Protein AF-S0ARP3-F1 (afdb_monomer_lite)

Secondary structure (DSSP, 8-state):
--GGG--HHHHHHHHHTT---EEEPP--HHHHHHHTSPPEEEE-TTS-EEEEEEEEEEE-SSS-EEEEEEEEEEESSSEEEEEEEESSPP-TTTHHHHHHHHHHHHHHHHHHHHHHHHHHTT---S-HHHHHHHHHHHHHHHHHHHHHHHHHHHHT--SSSHHHHHHHHHTT-HHHHHTT--

pLDDT: mean 76.36, std 14.69, range [35.94, 93.12]

Sequence (182 aa):
MDRGYLDSSVMDAVDSMKLKYIIPAKDNHKVIKFKKMDLKYCKDVYGNEFPFMVLRDNIGSSKRVNANFVHIVYYSHKKHDFSFYTNINVNENNVIELAELYRKRWGIENGYQERKIDIREKTHSSHMAIRQFLYFFSILVYNIWVLINLIRRIYGLSHIILMDFLISMGNRKWKTIINNNG

Foldseek 3Di:
DEQVQQALVSVVVCVVVVHKDKYWHDDDPVVVVVLPDAWDWAADPVRDIWTKDWDWDWGDDPRTDTWIKMKTWDDDPDIDITIITIPDDDDSVCNVVVVVVVVVVVCVVVVCVVVCVVVVPDPPDPDPVVVVVVVVVVVVVVVVVVVVVVVCVVVVDPDDDPVCVVVCVVVVPPVVVVPPVD

Structure (mmCIF, N/CA/C/O backbone):
data_AF-S0ARP3-F1
#
_entry.id   AF-S0ARP3-F1
#
loop_
_atom_site.group_PDB
_atom_site.id
_atom_site.type_symbol
_atom_site.label_atom_id
_atom_site.label_alt_id
_atom_site.label_comp_id
_atom_site.label_asym_id
_atom_site.label_entity_id
_atom_site.label_seq_id
_atom_site.pdbx_PDB_ins_code
_atom_site.Cartn_x
_atom_site.Cartn_y
_atom_site.Cartn_z
_atom_site.occupancy
_atom_site.B_iso_or_equiv
_atom_site.auth_seq_id
_atom_site.auth_comp_id
_atom_site.auth_asym_id
_atom_site.auth_atom_id
_atom_site.pdbx_PDB_model_num
ATOM 1 N N . MET A 1 1 ? 0.367 -0.798 -4.808 1.00 80.00 1 MET A N 1
ATOM 2 C CA . MET A 1 1 ? 0.424 0.090 -5.994 1.00 80.00 1 MET A CA 1
ATOM 3 C C . MET A 1 1 ? 0.928 1.459 -5.560 1.00 80.00 1 MET A C 1
ATOM 5 O O . MET A 1 1 ? 1.007 1.686 -4.358 1.00 80.00 1 MET A O 1
ATOM 9 N N . ASP A 1 2 ? 1.369 2.308 -6.488 1.00 81.38 2 ASP A N 1
ATOM 10 C CA . ASP A 1 2 ? 1.865 3.660 -6.166 1.00 81.38 2 ASP A CA 1
ATOM 11 C C . ASP A 1 2 ? 0.710 4.686 -6.135 1.00 81.38 2 ASP A C 1
ATOM 13 O O . ASP A 1 2 ? -0.376 4.402 -6.641 1.00 81.38 2 ASP A O 1
ATOM 17 N N . ARG A 1 3 ? 0.926 5.870 -5.549 1.00 82.19 3 ARG A N 1
ATOM 18 C CA . ARG A 1 3 ? -0.049 6.970 -5.412 1.00 82.19 3 ARG A CA 1
ATOM 19 C C . ARG A 1 3 ? -0.617 7.407 -6.759 1.00 82.19 3 ARG A C 1
ATOM 21 O O . ARG A 1 3 ? -1.769 7.821 -6.820 1.00 82.19 3 ARG A O 1
ATOM 28 N N . GLY A 1 4 ? 0.173 7.302 -7.831 1.00 82.62 4 GLY A N 1
ATOM 29 C CA . GLY A 1 4 ? -0.252 7.633 -9.195 1.00 82.62 4 GLY A CA 1
ATOM 30 C C . GLY A 1 4 ? -1.353 6.729 -9.760 1.00 82.62 4 GLY A C 1
ATOM 31 O O . GLY A 1 4 ? -2.005 7.113 -10.722 1.00 82.62 4 GLY A O 1
ATOM 32 N N . TYR A 1 5 ? -1.597 5.566 -9.150 1.00 83.75 5 TYR A N 1
ATOM 33 C CA . TYR A 1 5 ? -2.641 4.620 -9.562 1.00 83.75 5 TYR A CA 1
ATOM 34 C C . TYR A 1 5 ? -3.960 4.807 -8.800 1.00 83.75 5 TYR A C 1
ATOM 36 O O . TYR A 1 5 ? -4.863 3.983 -8.932 1.00 83.75 5 TYR A O 1
ATOM 44 N N . LEU A 1 6 ? -4.077 5.859 -7.981 1.00 83.69 6 LEU A N 1
ATOM 45 C CA . LEU A 1 6 ? -5.309 6.199 -7.271 1.00 83.69 6 LEU A CA 1
ATOM 46 C C . LEU A 1 6 ? -6.315 6.860 -8.228 1.00 83.69 6 LEU A C 1
ATOM 48 O O . LEU A 1 6 ? -6.569 8.061 -8.152 1.00 83.69 6 LEU A O 1
ATOM 52 N N . ASP A 1 7 ? -6.863 6.059 -9.137 1.00 87.56 7 ASP A N 1
ATOM 53 C CA . ASP A 1 7 ? -7.892 6.451 -10.097 1.00 87.56 7 ASP A CA 1
ATOM 54 C C . ASP A 1 7 ? -9.043 5.442 -10.092 1.00 87.56 7 ASP A C 1
ATOM 56 O O . ASP A 1 7 ? -8.821 4.231 -10.030 1.00 87.56 7 ASP A O 1
ATOM 60 N N . SER A 1 8 ? -10.281 5.932 -10.198 1.00 87.38 8 SER A N 1
ATOM 61 C CA . SER A 1 8 ? -11.475 5.078 -10.178 1.00 87.38 8 SER A CA 1
ATOM 62 C C . SER A 1 8 ? -11.478 4.040 -11.299 1.00 87.38 8 SER A C 1
ATOM 64 O O . SER A 1 8 ? -11.945 2.926 -11.097 1.00 87.38 8 SER A O 1
ATOM 66 N N . SER A 1 9 ? -10.938 4.365 -12.473 1.00 87.75 9 SER A N 1
ATOM 67 C CA . SER A 1 9 ? -10.915 3.451 -13.621 1.00 87.75 9 SER A CA 1
ATOM 68 C C . SER A 1 9 ? -9.937 2.302 -13.389 1.00 87.75 9 SER A C 1
ATOM 70 O O . SER A 1 9 ? -10.236 1.156 -13.712 1.00 87.75 9 SER A O 1
ATOM 72 N N . VAL A 1 10 ? -8.782 2.605 -12.789 1.00 88.88 10 VAL A N 1
ATOM 73 C CA . VAL A 1 10 ? -7.774 1.599 -12.426 1.00 88.88 10 VAL A CA 1
ATOM 74 C C . VAL A 1 10 ? -8.317 0.681 -11.339 1.00 88.88 10 VAL A C 1
ATOM 76 O O . VAL A 1 10 ? -8.195 -0.534 -11.450 1.00 88.88 10 VAL A O 1
ATOM 79 N N . MET A 1 11 ? -8.943 1.244 -10.306 1.00 89.12 11 MET A N 1
ATOM 80 C CA . MET A 1 11 ? -9.509 0.463 -9.205 1.00 89.12 11 MET A CA 1
ATOM 81 C C . MET A 1 11 ? -10.613 -0.477 -9.698 1.00 89.12 11 MET A C 1
ATOM 83 O O . MET A 1 11 ? -10.571 -1.663 -9.391 1.00 89.12 11 MET A O 1
ATOM 87 N N . ASP A 1 12 ? -11.514 0.016 -10.552 1.00 89.88 12 ASP A N 1
ATOM 88 C CA . ASP A 1 12 ? -12.572 -0.790 -11.168 1.00 89.88 12 ASP A CA 1
ATOM 89 C C . ASP A 1 12 ? -12.012 -1.920 -12.045 1.00 89.88 12 ASP A C 1
ATOM 91 O O . ASP A 1 12 ? -12.483 -3.055 -11.984 1.00 89.88 12 ASP A O 1
ATOM 95 N N . ALA A 1 13 ? -10.954 -1.651 -12.818 1.00 90.44 13 ALA A N 1
ATOM 96 C CA . ALA A 1 13 ? -10.287 -2.682 -13.607 1.00 90.44 13 ALA A CA 1
ATOM 97 C C . ALA A 1 13 ? -9.688 -3.782 -12.711 1.00 90.44 13 ALA A C 1
ATOM 99 O O . ALA A 1 13 ? -9.846 -4.969 -12.994 1.00 90.44 13 ALA A O 1
ATOM 100 N N . VAL A 1 14 ? -9.046 -3.410 -11.604 1.00 91.62 14 VAL A N 1
ATOM 101 C CA . VAL A 1 14 ? -8.456 -4.363 -10.649 1.00 91.62 14 VAL A CA 1
ATOM 102 C C . VAL A 1 14 ? -9.544 -5.169 -9.929 1.00 91.62 14 VAL A C 1
ATOM 104 O O . VAL A 1 14 ? -9.404 -6.385 -9.773 1.00 91.62 14 VAL A O 1
ATOM 107 N N . ASP A 1 15 ? -10.648 -4.520 -9.560 1.00 89.69 15 ASP A N 1
ATOM 108 C CA . ASP A 1 15 ? -11.819 -5.168 -8.967 1.00 89.69 15 ASP A CA 1
ATOM 109 C C . ASP A 1 15 ? -12.476 -6.151 -9.951 1.00 89.69 15 ASP A C 1
ATOM 111 O O . ASP A 1 15 ? -12.815 -7.272 -9.563 1.00 89.69 15 ASP A O 1
ATOM 115 N N . SER A 1 16 ? -12.560 -5.805 -11.242 1.00 90.62 16 SER A N 1
ATOM 116 C CA . SER A 1 16 ? -13.077 -6.698 -12.292 1.00 90.62 16 SER A CA 1
ATOM 117 C C . SER A 1 16 ? -12.240 -7.973 -12.455 1.00 90.62 16 SER A C 1
ATOM 119 O O . SER A 1 16 ? -12.776 -9.049 -12.720 1.00 90.62 16 SER A O 1
ATOM 121 N N . MET A 1 17 ? -10.931 -7.879 -12.205 1.00 93.12 17 MET A N 1
ATOM 122 C CA . MET A 1 17 ? -10.003 -9.013 -12.202 1.00 93.12 17 MET A CA 1
ATOM 123 C C . MET A 1 17 ? -10.005 -9.788 -10.875 1.00 93.12 17 MET A C 1
ATOM 125 O O . MET A 1 17 ? -9.254 -10.752 -10.729 1.00 93.12 17 MET A O 1
ATOM 129 N N . LYS A 1 18 ? -10.837 -9.390 -9.900 1.00 91.00 18 LYS A N 1
ATOM 130 C CA . LYS A 1 18 ? -10.907 -9.959 -8.542 1.00 91.00 18 LYS A CA 1
ATOM 131 C C . LYS A 1 18 ? -9.569 -9.907 -7.793 1.00 91.00 18 LYS A C 1
ATOM 133 O O . LYS A 1 18 ? -9.288 -10.756 -6.944 1.00 91.00 18 LYS A O 1
ATOM 138 N N . LEU A 1 19 ? -8.732 -8.917 -8.098 1.00 91.44 19 LEU A N 1
ATOM 139 C CA . LEU A 1 19 ? -7.430 -8.741 -7.466 1.00 91.44 19 LEU A CA 1
ATOM 140 C C . LEU A 1 19 ? -7.535 -7.815 -6.253 1.00 91.44 19 LEU A C 1
ATOM 142 O O . LEU A 1 19 ? -8.282 -6.842 -6.242 1.00 91.44 19 LEU A O 1
ATOM 146 N N . LYS A 1 20 ? -6.748 -8.104 -5.216 1.00 91.38 20 LYS A N 1
ATOM 147 C CA . LYS A 1 20 ? -6.665 -7.267 -4.014 1.00 91.38 20 LYS A CA 1
ATOM 148 C C . LYS A 1 20 ? -5.626 -6.168 -4.205 1.00 91.38 20 LYS A C 1
ATOM 150 O O . LYS A 1 20 ? -4.552 -6.427 -4.749 1.00 91.38 20 LYS A O 1
ATOM 155 N N . TYR A 1 21 ? -5.898 -4.968 -3.703 1.00 90.94 21 TYR A N 1
ATOM 156 C CA . TYR A 1 21 ? -4.953 -3.856 -3.792 1.00 90.94 21 TYR A CA 1
ATOM 157 C C . TYR A 1 21 ? -4.806 -3.069 -2.493 1.00 90.94 21 TYR A C 1
ATOM 159 O O . TYR A 1 21 ? -5.701 -2.998 -1.654 1.00 90.94 21 TYR A O 1
ATOM 167 N N . ILE A 1 22 ? -3.644 -2.429 -2.378 1.00 91.38 22 ILE A N 1
ATOM 168 C CA . ILE A 1 22 ? -3.335 -1.387 -1.402 1.00 91.38 22 ILE A CA 1
ATOM 169 C C . ILE A 1 22 ? -2.714 -0.234 -2.195 1.00 91.38 22 ILE A C 1
ATOM 171 O O . ILE A 1 22 ? -1.666 -0.408 -2.839 1.00 91.38 22 ILE A O 1
ATOM 175 N N . ILE A 1 23 ? -3.381 0.920 -2.195 1.00 90.81 23 ILE A N 1
ATOM 176 C CA . ILE A 1 23 ? -2.966 2.128 -2.915 1.00 90.81 23 ILE A CA 1
ATOM 177 C C . ILE A 1 23 ? -2.810 3.265 -1.898 1.00 90.81 23 ILE A C 1
ATOM 179 O O . ILE A 1 23 ? -3.773 3.594 -1.214 1.00 90.81 23 ILE A O 1
ATOM 183 N N . PRO A 1 24 ? -1.634 3.891 -1.769 1.00 90.00 24 PRO A N 1
ATOM 184 C CA . PRO A 1 24 ? -1.456 5.024 -0.868 1.00 90.00 24 PRO A CA 1
ATOM 185 C C . PRO A 1 24 ? -2.351 6.205 -1.257 1.00 90.00 24 PRO A C 1
ATOM 187 O O . PRO A 1 24 ? -2.476 6.555 -2.431 1.00 90.00 24 PRO A O 1
ATOM 190 N N . ALA A 1 25 ? -2.961 6.832 -0.253 1.00 89.62 25 ALA A N 1
ATOM 191 C CA . ALA A 1 25 ? -3.838 7.973 -0.460 1.00 89.62 25 ALA A CA 1
ATOM 192 C C . ALA A 1 25 ? -3.020 9.227 -0.803 1.00 89.62 25 ALA A C 1
ATOM 194 O O . ALA A 1 25 ? -1.955 9.471 -0.230 1.00 89.62 25 ALA A O 1
ATOM 195 N N . LYS A 1 26 ? -3.539 10.043 -1.724 1.00 86.50 26 LYS A N 1
ATOM 196 C CA . LYS A 1 26 ? -3.003 11.377 -2.011 1.00 86.50 26 LYS A CA 1
ATOM 197 C C . LYS A 1 26 ? -3.657 12.391 -1.077 1.00 86.50 26 LYS A C 1
ATOM 199 O O . LYS A 1 26 ? -4.874 12.364 -0.899 1.00 86.50 26 LYS A O 1
ATOM 204 N N . ASP A 1 27 ? -2.862 13.290 -0.504 1.00 84.50 27 ASP A N 1
ATOM 205 C CA . ASP A 1 27 ? -3.395 14.348 0.351 1.00 84.50 27 ASP A CA 1
ATOM 206 C C . ASP A 1 27 ? -4.289 15.285 -0.474 1.00 84.50 27 ASP A C 1
ATOM 208 O O . ASP A 1 27 ? -3.848 15.968 -1.395 1.00 84.50 27 ASP A O 1
ATOM 212 N N . ASN A 1 28 ? -5.577 15.270 -0.148 1.00 86.00 28 ASN A N 1
ATOM 213 C CA . ASN A 1 28 ? -6.612 16.146 -0.686 1.00 86.00 28 ASN A CA 1
ATOM 214 C C . ASN A 1 28 ? -7.453 16.646 0.499 1.00 86.00 28 ASN A C 1
ATOM 216 O O . ASN A 1 28 ? -7.459 16.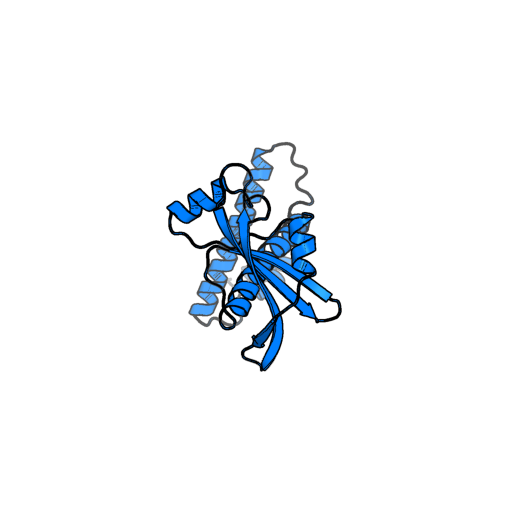002 1.548 1.00 86.00 28 ASN A O 1
ATOM 220 N N . HIS A 1 29 ? -8.202 17.741 0.354 1.00 86.81 29 HIS A N 1
ATOM 221 C CA . HIS A 1 29 ? -9.049 18.308 1.414 1.00 86.81 29 HIS A CA 1
ATOM 222 C C . HIS A 1 29 ? -9.917 17.253 2.114 1.00 86.81 29 HIS A C 1
ATOM 224 O O . HIS A 1 29 ? -10.032 17.250 3.338 1.00 86.81 29 HIS A O 1
ATOM 230 N N . LYS A 1 30 ? -10.463 16.306 1.344 1.00 87.56 30 LYS A N 1
ATOM 231 C CA . LYS A 1 30 ? -11.237 15.169 1.853 1.00 87.56 30 LYS A CA 1
ATOM 232 C C . LYS A 1 30 ? -10.405 14.225 2.729 1.00 87.56 30 LYS A C 1
ATOM 234 O O . LYS A 1 30 ? -10.796 13.936 3.853 1.00 87.56 30 LYS A O 1
ATOM 239 N N . VAL A 1 31 ? -9.236 13.801 2.247 1.00 86.75 31 VAL A N 1
ATOM 240 C CA . VAL A 1 31 ? -8.317 12.918 2.987 1.00 86.75 31 VAL A CA 1
ATOM 241 C C . VAL A 1 31 ? -7.798 13.612 4.246 1.00 86.75 31 VAL A C 1
ATOM 243 O O . VAL A 1 31 ? -7.776 13.006 5.309 1.00 86.75 31 VAL A O 1
ATOM 246 N N . ILE A 1 32 ? -7.460 14.901 4.170 1.00 87.31 32 ILE A N 1
ATOM 247 C CA . ILE A 1 32 ? -7.032 15.700 5.328 1.00 87.31 32 ILE A CA 1
ATOM 248 C C . ILE A 1 32 ? -8.152 15.783 6.372 1.00 87.31 32 ILE A C 1
ATOM 250 O O . ILE A 1 32 ? -7.879 15.700 7.567 1.00 87.31 32 ILE A O 1
ATOM 254 N N . LYS A 1 33 ? -9.414 15.917 5.943 1.00 88.88 33 LYS A N 1
ATOM 255 C CA . LYS A 1 33 ? -10.571 15.867 6.846 1.00 88.88 33 LYS A CA 1
ATOM 256 C C . LYS A 1 33 ? -10.694 14.498 7.513 1.00 88.88 33 LYS A C 1
ATOM 258 O O . LYS A 1 33 ? -10.895 14.446 8.719 1.00 88.88 33 LYS A O 1
ATOM 263 N N . PHE A 1 34 ? -10.523 13.414 6.759 1.00 89.31 34 PHE A N 1
ATOM 264 C CA . PHE A 1 34 ? -10.548 12.058 7.308 1.00 89.31 34 PHE A CA 1
ATOM 265 C C . PHE A 1 34 ? -9.428 11.832 8.325 1.00 89.31 34 PHE A C 1
ATOM 267 O O . PHE A 1 34 ? -9.697 11.342 9.410 1.00 89.31 34 PHE A O 1
ATOM 274 N N . LYS A 1 35 ? -8.199 12.283 8.059 1.00 87.00 35 LYS A N 1
ATOM 275 C CA . LYS A 1 35 ? -7.075 12.185 9.012 1.00 87.00 35 LYS A CA 1
ATOM 276 C C . LYS A 1 35 ? -7.330 12.866 10.368 1.00 87.00 35 LYS A C 1
ATOM 278 O O . LYS A 1 35 ? -6.639 12.566 11.334 1.00 87.00 35 LYS A O 1
ATOM 283 N N . LYS A 1 36 ? -8.274 13.813 10.435 1.00 86.44 36 LYS A N 1
ATOM 284 C CA . LYS A 1 36 ? -8.648 14.538 11.663 1.00 86.44 36 LYS A CA 1
ATOM 285 C C . LYS A 1 36 ? -9.818 13.905 12.421 1.00 86.44 36 LYS A C 1
ATOM 287 O O . LYS A 1 36 ? -10.183 14.427 13.467 1.00 86.44 36 LYS A O 1
ATOM 292 N N . MET A 1 37 ? -10.439 12.861 11.878 1.00 88.38 37 MET A N 1
ATOM 293 C CA . MET A 1 37 ? -11.523 12.146 12.550 1.00 88.38 37 MET A CA 1
ATOM 294 C C . MET A 1 37 ? -10.989 11.258 13.679 1.00 88.38 37 MET A C 1
ATOM 296 O O . MET A 1 37 ? -9.788 10.989 13.759 1.00 88.38 37 MET A O 1
ATOM 300 N N . ASP A 1 38 ? -11.902 10.809 14.541 1.00 84.69 38 ASP A N 1
ATOM 301 C CA . ASP A 1 38 ? -11.571 9.990 15.704 1.00 84.69 38 ASP A CA 1
ATOM 302 C C . ASP A 1 38 ? -10.959 8.641 15.309 1.00 84.69 38 ASP A C 1
ATOM 304 O O . ASP A 1 38 ? -11.414 7.949 14.391 1.00 84.69 38 ASP A O 1
ATOM 308 N N . LEU A 1 39 ? -9.909 8.271 16.039 1.00 86.56 39 LEU A N 1
ATOM 309 C CA . LEU A 1 39 ? -9.146 7.047 15.837 1.00 86.56 39 LEU A CA 1
ATOM 310 C C . LEU A 1 39 ? -9.679 5.951 16.765 1.00 86.56 39 LEU A C 1
ATOM 312 O O . LEU A 1 39 ? -9.950 6.181 17.942 1.00 86.56 39 LEU A O 1
ATOM 316 N N . LYS A 1 40 ? -9.792 4.738 16.230 1.00 85.88 40 LYS A N 1
ATOM 317 C CA . LYS A 1 40 ? -9.955 3.504 17.000 1.00 85.88 40 LYS A CA 1
ATOM 318 C C . LYS A 1 40 ? -8.587 2.967 17.403 1.00 85.88 40 LYS A C 1
ATOM 320 O O . LYS A 1 40 ? -7.579 3.335 16.809 1.00 85.88 40 LYS A O 1
ATOM 325 N N . TYR A 1 41 ? -8.560 2.057 18.368 1.00 84.19 41 TYR A N 1
ATOM 326 C CA . TYR A 1 41 ? -7.332 1.421 18.839 1.00 84.19 41 TYR A CA 1
ATOM 327 C C . TYR A 1 41 ? -7.416 -0.087 18.630 1.00 84.19 41 TYR A C 1
ATOM 329 O O . TYR A 1 41 ? -8.439 -0.699 18.924 1.00 84.19 41 TYR A O 1
ATOM 337 N N . CYS A 1 42 ? -6.346 -0.677 18.105 1.00 81.50 42 CYS A N 1
ATOM 338 C CA . CYS A 1 42 ? -6.165 -2.127 18.025 1.00 81.50 42 CYS A CA 1
ATOM 339 C C . CYS A 1 42 ? -4.893 -2.524 18.774 1.00 81.50 42 CYS A C 1
ATOM 341 O O . CYS A 1 42 ? -3.983 -1.707 18.915 1.00 81.50 42 CYS A O 1
ATOM 343 N N . LYS A 1 43 ? -4.832 -3.765 19.262 1.00 79.69 43 LYS A N 1
ATOM 344 C CA . LYS A 1 43 ? -3.643 -4.308 19.927 1.00 79.69 43 LYS A CA 1
ATOM 345 C C . LYS A 1 43 ? -2.874 -5.201 18.965 1.00 79.69 43 LYS A C 1
ATOM 347 O O . LYS A 1 43 ? -3.466 -6.035 18.289 1.00 79.69 43 LYS A O 1
ATOM 352 N N . ASP A 1 44 ? -1.563 -5.022 18.926 1.00 76.12 44 ASP A N 1
ATOM 353 C CA . ASP A 1 44 ? -0.650 -5.906 18.203 1.00 76.12 44 ASP A CA 1
ATOM 354 C C . ASP A 1 44 ? -0.398 -7.214 18.965 1.00 76.12 44 ASP A C 1
ATOM 356 O O . ASP A 1 44 ? -0.755 -7.350 20.137 1.00 76.12 44 ASP A O 1
ATOM 360 N N . VAL A 1 45 ? 0.279 -8.160 18.317 1.00 71.06 45 VAL A N 1
ATOM 361 C CA . VAL A 1 45 ? 0.725 -9.446 18.872 1.00 71.06 45 VAL A CA 1
ATOM 362 C C . VAL A 1 45 ? 1.546 -9.255 20.155 1.00 71.06 45 VAL A C 1
ATOM 364 O O . VAL A 1 45 ? 1.484 -10.084 21.057 1.00 71.06 45 VAL A O 1
ATOM 367 N N . TYR A 1 46 ? 2.266 -8.133 20.271 1.00 73.06 46 TYR A N 1
ATOM 368 C CA . TYR A 1 46 ? 3.043 -7.757 21.460 1.00 73.06 46 TYR A CA 1
ATOM 369 C C . TYR A 1 46 ? 2.248 -6.954 22.507 1.00 73.06 46 TYR A C 1
ATOM 371 O O . TYR A 1 46 ? 2.819 -6.503 23.495 1.00 73.06 46 TYR A O 1
ATOM 379 N N . GLY A 1 47 ? 0.947 -6.731 22.296 1.00 74.31 47 GLY A N 1
ATOM 380 C CA . GLY A 1 47 ? 0.075 -5.967 23.195 1.00 74.31 47 GLY A CA 1
ATOM 381 C C . GLY A 1 47 ? 0.159 -4.443 23.050 1.00 74.31 47 GLY A C 1
ATOM 382 O O . GLY A 1 47 ? -0.512 -3.731 23.793 1.00 74.31 47 GLY A O 1
ATOM 383 N N . ASN A 1 48 ? 0.944 -3.936 22.095 1.00 79.81 48 ASN A N 1
ATOM 384 C CA . ASN A 1 48 ? 1.060 -2.503 21.823 1.00 79.81 48 ASN A CA 1
ATOM 385 C C . ASN A 1 48 ? -0.216 -1.961 21.169 1.00 79.81 48 ASN A C 1
ATOM 387 O O . ASN A 1 48 ? -0.735 -2.567 20.231 1.00 79.81 48 ASN A O 1
ATOM 391 N N . GLU A 1 49 ? -0.696 -0.811 21.639 1.00 81.50 49 GLU A N 1
ATOM 392 C CA . GLU A 1 49 ? -1.884 -0.160 21.089 1.00 81.50 49 GLU A CA 1
ATOM 393 C C . GLU A 1 49 ? -1.534 0.706 19.876 1.00 81.50 49 GLU A C 1
ATOM 395 O O . GLU A 1 49 ? -0.666 1.580 19.935 1.00 81.50 49 GLU A O 1
ATOM 400 N N . PHE A 1 50 ? -2.249 0.482 18.776 1.00 81.88 50 PHE A N 1
ATOM 401 C CA . PHE A 1 50 ? -2.089 1.211 17.527 1.00 81.88 50 PHE A CA 1
ATOM 402 C C . PHE A 1 50 ? -3.372 1.957 17.163 1.00 81.88 50 PHE A C 1
ATOM 404 O O . PHE A 1 50 ? -4.409 1.321 16.936 1.00 81.88 50 PHE A O 1
ATOM 411 N N . PRO A 1 51 ? -3.311 3.298 17.074 1.00 87.81 51 PRO A N 1
ATOM 412 C CA . PRO A 1 51 ? -4.422 4.090 16.590 1.00 87.81 51 PRO A CA 1
ATOM 413 C C . PRO A 1 51 ? -4.588 3.937 15.076 1.00 87.81 51 PRO A C 1
ATOM 415 O O . PRO A 1 51 ? -3.665 4.175 14.288 1.00 87.81 51 PRO A O 1
ATOM 418 N N . PHE A 1 52 ? -5.798 3.584 14.665 1.00 90.31 52 PHE A N 1
ATOM 419 C CA . PHE A 1 52 ? -6.183 3.429 13.273 1.00 90.31 52 PHE A CA 1
ATOM 420 C C . PHE A 1 52 ? -7.620 3.900 13.044 1.00 90.31 52 PHE A C 1
ATOM 422 O O . PHE A 1 52 ? -8.437 3.984 13.954 1.00 90.31 52 PHE A O 1
ATOM 429 N N . MET A 1 53 ? -7.966 4.180 11.799 1.00 90.94 53 MET A N 1
ATOM 430 C CA . MET A 1 53 ? -9.326 4.497 11.396 1.00 90.94 53 MET A CA 1
ATOM 431 C C . MET A 1 53 ? -9.611 3.842 10.055 1.00 90.94 53 MET A C 1
ATOM 433 O O . MET A 1 53 ? -8.774 3.866 9.155 1.00 90.94 53 MET A O 1
ATOM 437 N N . VAL A 1 54 ? -10.815 3.288 9.926 1.00 90.12 54 VAL A N 1
ATOM 438 C CA . VAL A 1 54 ? -11.326 2.723 8.678 1.00 90.12 54 VAL A CA 1
ATOM 439 C C . VAL A 1 54 ? -12.625 3.427 8.328 1.00 90.12 54 VAL A C 1
ATOM 441 O O . VAL A 1 54 ? -13.544 3.483 9.144 1.00 90.12 54 VAL A O 1
ATOM 444 N N . LEU A 1 55 ? -12.708 3.946 7.110 1.00 90.25 55 LEU A N 1
ATOM 445 C CA . LEU A 1 55 ? -13.901 4.578 6.561 1.00 90.25 55 LEU A CA 1
ATOM 446 C C . LEU A 1 55 ? -14.191 3.980 5.192 1.00 90.25 55 LEU A C 1
ATOM 448 O O . LEU A 1 55 ? -13.279 3.781 4.394 1.00 90.25 55 LEU A O 1
ATOM 452 N N . ARG A 1 56 ? -15.464 3.728 4.888 1.00 88.81 56 ARG A N 1
ATOM 453 C CA . ARG A 1 56 ? -15.858 3.463 3.502 1.00 88.81 56 ARG A CA 1
ATOM 454 C C . ARG A 1 56 ? -15.918 4.779 2.758 1.00 88.81 56 ARG A C 1
ATOM 456 O O . ARG A 1 56 ? -16.556 5.723 3.222 1.00 88.81 56 ARG A O 1
ATOM 463 N N . ASP A 1 57 ? -15.266 4.819 1.611 1.00 88.00 57 ASP A N 1
ATOM 464 C CA . ASP A 1 57 ? -15.228 5.991 0.765 1.00 88.00 57 ASP A CA 1
ATOM 465 C C . ASP A 1 57 ? -15.499 5.634 -0.695 1.00 88.00 57 ASP A C 1
ATOM 467 O O . ASP A 1 57 ? -15.183 4.541 -1.161 1.00 88.00 57 ASP A O 1
ATOM 471 N N . ASN A 1 58 ? -16.048 6.602 -1.421 1.00 85.69 58 ASN A N 1
ATOM 472 C CA . ASN A 1 58 ? -16.301 6.499 -2.848 1.00 85.69 58 ASN A CA 1
ATOM 473 C C . ASN A 1 58 ? -15.296 7.380 -3.588 1.00 85.69 58 ASN A C 1
ATOM 475 O O . ASN A 1 58 ? -15.212 8.592 -3.347 1.00 85.69 58 ASN A O 1
ATOM 479 N N . ILE A 1 59 ? -14.537 6.762 -4.486 1.00 83.94 59 ILE A N 1
ATOM 480 C CA . ILE A 1 59 ? -13.479 7.399 -5.270 1.00 83.94 59 ILE A CA 1
ATOM 481 C C . ILE A 1 59 ? -13.967 7.587 -6.702 1.00 83.94 59 ILE A C 1
ATOM 483 O O . ILE A 1 59 ? -14.556 6.677 -7.280 1.00 83.94 59 ILE A O 1
ATOM 487 N N . GLY A 1 60 ? -13.698 8.770 -7.260 1.00 75.06 60 GLY A N 1
ATOM 488 C CA . GLY A 1 60 ? -14.110 9.172 -8.606 1.00 75.06 60 GLY A CA 1
ATOM 489 C C . GLY A 1 60 ? -15.331 10.098 -8.614 1.00 75.06 60 GLY A C 1
ATOM 490 O O . GLY A 1 60 ? -16.247 9.961 -7.803 1.00 75.06 60 GLY A O 1
ATOM 491 N N . SER A 1 61 ? -15.328 11.073 -9.530 1.00 66.44 61 SER A N 1
ATOM 492 C CA . SER A 1 61 ? -16.450 12.009 -9.718 1.00 66.44 61 SER A CA 1
ATOM 493 C C . SER A 1 61 ? -17.561 11.382 -10.563 1.00 66.44 61 SER A C 1
ATOM 495 O O . SER A 1 61 ? -18.715 11.353 -10.141 1.00 66.44 61 SER A O 1
ATOM 497 N N . SER A 1 62 ? -17.193 10.847 -11.732 1.00 64.44 62 SER A N 1
ATOM 498 C CA . SER A 1 62 ? -18.138 10.296 -12.713 1.00 64.44 62 SER A CA 1
ATOM 499 C C . SER A 1 62 ? -18.424 8.812 -12.476 1.00 64.44 62 SER A C 1
ATOM 501 O O . SER A 1 62 ? -19.581 8.404 -12.444 1.00 64.44 62 SER A O 1
ATOM 503 N N . LYS A 1 63 ? -17.377 8.004 -12.260 1.00 73.44 63 LYS A N 1
ATOM 504 C CA . LYS A 1 63 ? -17.486 6.575 -11.945 1.00 73.44 63 LYS A CA 1
ATOM 505 C C . LYS A 1 63 ? -17.034 6.356 -10.507 1.00 73.44 63 LYS A C 1
ATOM 507 O O . LYS A 1 63 ? -15.866 6.559 -10.197 1.00 73.44 63 LYS A O 1
ATOM 512 N N . ARG A 1 64 ? -17.976 6.018 -9.626 1.00 80.19 64 ARG A N 1
ATOM 513 C CA . ARG A 1 64 ? -17.717 5.849 -8.192 1.00 80.19 64 ARG A CA 1
ATOM 514 C C . ARG A 1 64 ? -17.327 4.408 -7.902 1.00 80.19 64 ARG A C 1
ATOM 516 O O . ARG A 1 64 ? -18.133 3.510 -8.122 1.00 80.19 64 ARG A O 1
ATOM 523 N N . VAL A 1 65 ? -16.120 4.211 -7.385 1.00 84.62 65 VAL A N 1
ATOM 524 C CA . VAL A 1 65 ? -15.658 2.922 -6.860 1.00 84.62 65 VAL A CA 1
ATOM 525 C C . VAL A 1 65 ? -15.642 2.989 -5.342 1.00 84.62 65 VAL A C 1
ATOM 527 O O . VAL A 1 65 ? -15.108 3.940 -4.766 1.00 84.62 65 VAL A O 1
ATOM 530 N N . ASN A 1 66 ? -16.238 1.986 -4.703 1.00 87.31 66 ASN A N 1
ATOM 531 C CA . ASN A 1 66 ? -16.275 1.881 -3.250 1.00 87.31 66 ASN A CA 1
ATOM 532 C C . ASN A 1 66 ? -14.971 1.243 -2.766 1.00 87.31 66 ASN A C 1
ATOM 534 O O . ASN A 1 66 ? -14.649 0.122 -3.152 1.00 87.31 66 ASN A O 1
ATOM 538 N N . ALA A 1 67 ? -14.250 1.928 -1.886 1.00 89.75 67 ALA A N 1
ATOM 539 C CA . ALA A 1 67 ? -13.032 1.414 -1.277 1.00 89.75 67 ALA A CA 1
ATOM 540 C C . ALA A 1 67 ? -12.988 1.738 0.217 1.00 89.75 67 ALA A C 1
ATOM 542 O O . ALA A 1 67 ? -13.594 2.697 0.696 1.00 89.75 67 ALA A O 1
ATOM 543 N N . ASN A 1 68 ? -12.234 0.944 0.967 1.00 91.62 68 ASN A N 1
ATOM 544 C CA . ASN A 1 68 ? -11.949 1.224 2.364 1.00 91.62 68 ASN A CA 1
ATOM 545 C C . ASN A 1 68 ? -10.748 2.168 2.438 1.00 91.62 68 ASN A C 1
ATOM 547 O O . ASN A 1 68 ? -9.643 1.816 2.023 1.00 91.62 68 ASN A O 1
ATOM 551 N N . PHE A 1 69 ? -10.969 3.367 2.964 1.00 91.94 69 PHE A N 1
ATOM 552 C CA . PHE A 1 69 ? -9.922 4.267 3.415 1.00 91.94 69 PHE A CA 1
ATOM 553 C C . PHE A 1 69 ? -9.430 3.810 4.783 1.00 91.94 69 PHE A C 1
ATOM 555 O O . PHE A 1 69 ? -10.226 3.636 5.704 1.00 91.94 69 PHE A O 1
ATOM 562 N N . VAL A 1 70 ? -8.120 3.653 4.920 1.00 91.81 70 VAL A N 1
ATOM 563 C CA . VAL A 1 70 ? -7.465 3.297 6.173 1.00 91.81 70 VAL A CA 1
ATOM 564 C C . VAL A 1 70 ? -6.445 4.369 6.508 1.00 91.81 70 VAL A C 1
ATOM 566 O O . VAL A 1 70 ? -5.615 4.733 5.673 1.00 91.81 70 VAL A O 1
ATOM 569 N N . HIS A 1 71 ? -6.495 4.856 7.739 1.00 92.12 71 HIS A N 1
ATOM 570 C CA . HIS A 1 71 ? -5.526 5.779 8.306 1.00 92.12 71 HIS A CA 1
ATOM 571 C C . HIS A 1 71 ? -4.894 5.149 9.540 1.00 92.12 71 HIS A C 1
ATOM 573 O O . HIS A 1 71 ? -5.613 4.619 10.380 1.00 92.12 71 HIS A O 1
ATOM 579 N N . ILE A 1 72 ? -3.568 5.188 9.646 1.00 89.19 72 ILE A N 1
ATOM 580 C CA . ILE A 1 72 ? -2.831 4.581 10.757 1.00 89.19 72 ILE A CA 1
ATOM 581 C C . ILE A 1 72 ? -1.781 5.569 11.241 1.00 89.19 72 ILE A C 1
ATOM 583 O O . ILE A 1 72 ? -1.107 6.220 10.435 1.00 89.19 72 ILE A O 1
ATOM 587 N N . VAL A 1 73 ? -1.644 5.673 12.559 1.00 87.12 73 VAL A N 1
ATOM 588 C CA . VAL A 1 73 ? -0.704 6.581 13.211 1.00 87.12 73 VAL A CA 1
ATOM 589 C C . VAL A 1 73 ? 0.258 5.781 14.086 1.00 87.12 73 VAL A C 1
ATOM 591 O O . VAL A 1 73 ? -0.146 4.931 14.872 1.00 87.12 73 VAL A O 1
ATOM 594 N N . TYR A 1 74 ? 1.546 6.084 13.955 1.00 82.31 74 TYR A N 1
ATOM 595 C CA . TYR A 1 74 ? 2.639 5.492 14.714 1.00 82.31 74 TYR A CA 1
ATOM 596 C C . TYR A 1 74 ? 3.361 6.562 15.524 1.00 82.31 74 TYR A C 1
ATOM 598 O O . TYR A 1 74 ? 3.618 7.673 15.045 1.00 82.31 74 TYR A O 1
ATOM 606 N N . TYR A 1 75 ? 3.755 6.181 16.734 1.00 73.56 75 TYR A N 1
ATOM 607 C CA . TYR A 1 75 ? 4.563 6.995 17.629 1.00 73.56 75 TYR A CA 1
ATOM 608 C C . TYR A 1 75 ? 5.880 6.262 17.878 1.00 73.56 75 TYR A C 1
ATOM 610 O O . TYR A 1 75 ? 5.899 5.209 18.503 1.00 73.56 75 TYR A O 1
ATOM 618 N N . SER A 1 76 ? 6.976 6.790 17.331 1.00 69.25 76 SER A N 1
ATOM 619 C CA . SER A 1 76 ? 8.332 6.287 17.594 1.00 69.25 76 SER A CA 1
ATOM 620 C C . SER A 1 76 ? 9.149 7.373 18.300 1.00 69.25 76 SER A C 1
ATOM 622 O O . SER A 1 76 ? 9.295 7.333 19.515 1.00 69.25 76 SER A O 1
ATOM 624 N N . HIS A 1 77 ? 9.576 8.407 17.570 1.00 70.31 77 HIS A N 1
ATOM 625 C CA . HIS A 1 77 ? 10.170 9.635 18.136 1.00 70.31 77 HIS A CA 1
ATOM 626 C C . HIS A 1 77 ? 9.443 10.911 17.694 1.00 70.31 77 HIS A C 1
ATOM 628 O O . HIS A 1 77 ? 9.455 11.925 18.386 1.00 70.31 77 HIS A O 1
ATOM 634 N N . LYS A 1 78 ? 8.779 10.852 16.538 1.00 74.38 78 LYS A N 1
ATOM 635 C CA . LYS A 1 78 ? 7.834 11.848 16.029 1.00 74.38 78 LYS A CA 1
ATOM 636 C C . LYS A 1 78 ? 6.557 11.126 15.608 1.00 74.38 78 LYS A C 1
ATOM 638 O O . LYS A 1 78 ? 6.569 9.912 15.394 1.00 74.38 78 LYS A O 1
ATOM 643 N N . LYS A 1 79 ? 5.455 11.871 15.504 1.00 79.19 79 LYS A N 1
ATOM 644 C CA . LYS A 1 79 ? 4.198 11.352 14.959 1.00 79.19 79 LYS A CA 1
ATOM 645 C C . LYS A 1 79 ? 4.403 11.054 13.474 1.00 79.19 79 LYS A C 1
ATOM 647 O O . LYS A 1 79 ? 4.671 11.971 12.701 1.00 79.19 79 LYS A O 1
ATOM 652 N N . HIS A 1 80 ? 4.271 9.789 13.095 1.00 82.94 80 HIS A N 1
ATOM 653 C CA . HIS A 1 80 ? 4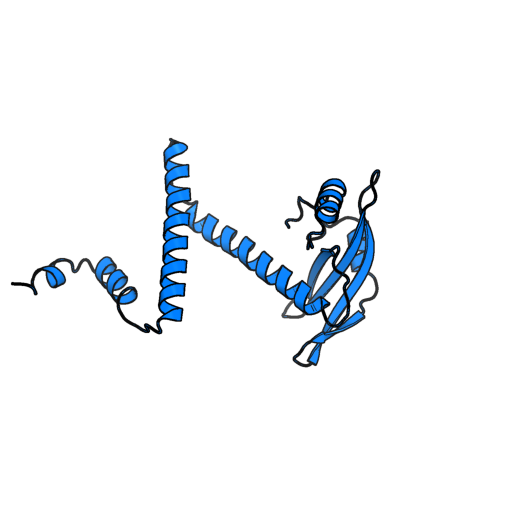.268 9.359 11.703 1.00 82.94 80 HIS A CA 1
ATOM 654 C C . HIS A 1 80 ? 2.900 8.786 11.374 1.00 82.94 80 HIS A C 1
ATOM 656 O O . HIS A 1 80 ? 2.469 7.816 11.991 1.00 82.94 80 HIS A O 1
ATOM 662 N N . ASP A 1 81 ? 2.217 9.369 10.402 1.00 87.00 81 ASP A N 1
ATOM 663 C CA . ASP A 1 81 ? 0.939 8.879 9.917 1.00 87.00 81 ASP A CA 1
ATOM 664 C C . ASP A 1 81 ? 1.050 8.416 8.466 1.00 87.00 81 ASP A C 1
ATOM 666 O O . ASP A 1 81 ? 1.823 8.947 7.666 1.00 87.00 81 ASP A O 1
ATOM 670 N N . PHE A 1 82 ? 0.259 7.416 8.100 1.00 88.31 82 PHE A N 1
ATOM 671 C CA . PHE A 1 82 ? 0.071 7.069 6.700 1.00 88.31 82 PHE A CA 1
ATOM 672 C C . PHE A 1 82 ? -1.358 6.641 6.426 1.00 88.31 82 PHE A C 1
ATOM 674 O O . PHE A 1 82 ? -2.108 6.248 7.316 1.00 88.31 82 PHE A O 1
ATOM 681 N N . SER A 1 83 ? -1.765 6.803 5.170 1.00 91.12 83 SER A N 1
ATOM 682 C CA . SER A 1 83 ? -3.131 6.524 4.738 1.00 91.12 83 SER A CA 1
ATOM 683 C C . SER A 1 83 ? -3.132 5.820 3.395 1.00 91.12 83 SER A C 1
ATOM 685 O O . SER A 1 83 ? -2.328 6.148 2.517 1.00 91.12 83 SER A O 1
ATOM 687 N N . PHE A 1 84 ? -4.040 4.873 3.220 1.00 92.38 84 PHE A N 1
ATOM 688 C CA . PHE A 1 84 ? -4.177 4.106 1.990 1.00 92.38 84 PHE A CA 1
ATOM 689 C C . PHE A 1 84 ? -5.629 3.704 1.741 1.00 92.38 84 PHE A C 1
ATOM 691 O O . PHE A 1 84 ? -6.465 3.716 2.639 1.00 92.38 84 PHE A O 1
ATOM 698 N N . TYR A 1 85 ? -5.910 3.345 0.497 1.00 92.50 85 TYR A N 1
ATOM 699 C CA . TYR A 1 85 ? -7.166 2.789 0.031 1.00 92.50 85 TYR A CA 1
ATOM 700 C C . TYR A 1 85 ? -6.991 1.314 -0.324 1.00 92.50 85 TYR A C 1
ATOM 702 O O . TYR A 1 85 ? -5.971 0.914 -0.898 1.00 92.50 85 TYR A O 1
ATOM 710 N N . THR A 1 86 ? -7.987 0.501 0.013 1.00 92.75 86 THR A N 1
ATOM 711 C CA . THR A 1 86 ? -7.991 -0.938 -0.261 1.00 92.75 86 THR A CA 1
ATOM 712 C C . THR A 1 86 ? -9.403 -1.467 -0.514 1.00 92.75 86 THR A C 1
ATOM 714 O O . THR A 1 86 ? -10.369 -0.975 0.068 1.00 92.75 86 THR A O 1
ATOM 717 N N . AS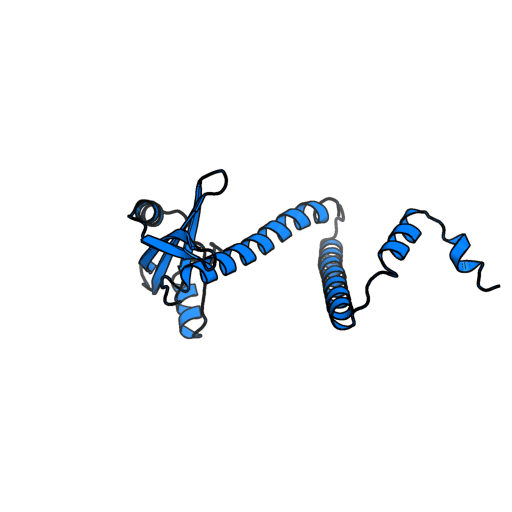N A 1 87 ? -9.524 -2.489 -1.361 1.00 91.94 87 ASN A N 1
ATOM 718 C CA . ASN A 1 87 ? -10.740 -3.296 -1.515 1.00 91.94 87 ASN A CA 1
ATOM 719 C C . ASN A 1 87 ? -10.799 -4.483 -0.535 1.00 91.94 87 ASN A C 1
ATOM 721 O O . ASN A 1 87 ? -11.780 -5.226 -0.502 1.00 91.94 87 ASN A O 1
ATOM 725 N N . ILE A 1 88 ? -9.759 -4.681 0.278 1.00 91.62 88 ILE A N 1
ATOM 726 C CA . ILE A 1 88 ? -9.726 -5.709 1.316 1.00 91.62 88 ILE A CA 1
ATOM 727 C C . ILE A 1 88 ? -10.648 -5.271 2.455 1.00 91.62 88 ILE A C 1
ATOM 729 O O . ILE A 1 88 ? -10.658 -4.104 2.846 1.00 91.62 88 ILE A O 1
ATOM 733 N N . ASN A 1 89 ?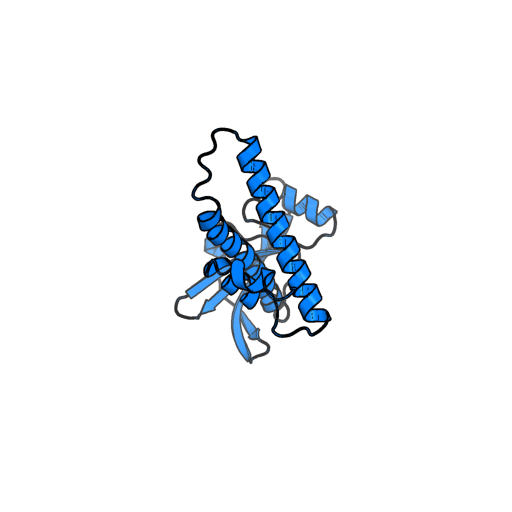 -11.430 -6.202 3.003 1.00 89.69 89 ASN A N 1
ATOM 734 C CA . ASN A 1 89 ? -12.211 -5.929 4.204 1.00 89.69 89 ASN A CA 1
ATOM 735 C C . ASN A 1 89 ? -11.266 -5.756 5.400 1.00 89.69 89 ASN A C 1
ATOM 737 O O . ASN A 1 89 ? -10.532 -6.687 5.727 1.00 89.69 89 ASN A O 1
ATOM 741 N N . VAL A 1 90 ? -11.274 -4.584 6.031 1.00 88.69 90 VAL A N 1
ATOM 742 C CA . VAL A 1 90 ? -10.332 -4.238 7.106 1.00 88.69 90 VAL A CA 1
ATOM 743 C C . VAL A 1 90 ? -11.015 -4.370 8.462 1.00 88.69 90 VAL A C 1
ATOM 745 O O . VAL A 1 90 ? -12.108 -3.844 8.668 1.00 88.69 90 VAL A O 1
ATOM 748 N N . ASN A 1 91 ? -10.363 -5.071 9.382 1.00 88.19 91 ASN A N 1
ATOM 749 C CA . ASN A 1 91 ? -10.783 -5.280 10.761 1.00 88.19 91 ASN A CA 1
ATOM 750 C C . ASN A 1 91 ? -9.593 -5.081 11.718 1.00 88.19 91 ASN A C 1
ATOM 752 O O . ASN A 1 91 ? -8.455 -4.907 11.289 1.00 88.19 91 ASN A O 1
ATOM 756 N N . GLU A 1 92 ? -9.859 -5.106 13.023 1.00 84.06 92 GLU A N 1
ATOM 757 C CA . GLU A 1 92 ? -8.834 -4.903 14.061 1.00 84.06 92 GLU A CA 1
ATOM 758 C C . GLU A 1 92 ? -7.705 -5.942 14.001 1.00 84.06 92 GLU A C 1
ATOM 760 O O . GLU A 1 92 ? -6.563 -5.622 14.309 1.00 84.06 92 GLU A O 1
ATOM 765 N N . ASN A 1 93 ? -8.001 -7.155 13.528 1.00 84.81 93 ASN A N 1
ATOM 766 C CA . ASN A 1 93 ? -7.033 -8.249 13.471 1.00 84.81 93 ASN A CA 1
ATOM 767 C C . ASN A 1 93 ? -6.085 -8.153 12.265 1.00 84.81 93 ASN A C 1
ATOM 769 O O . ASN A 1 93 ? -4.961 -8.638 12.336 1.00 84.81 93 ASN A O 1
ATOM 773 N N . ASN A 1 94 ? -6.525 -7.565 11.146 1.00 88.88 94 ASN A N 1
ATOM 774 C CA . ASN A 1 94 ? -5.750 -7.528 9.902 1.00 88.88 94 ASN A CA 1
ATOM 775 C C . ASN A 1 94 ? -5.144 -6.160 9.582 1.00 88.88 94 ASN A C 1
ATOM 777 O O . ASN A 1 94 ? -4.260 -6.072 8.729 1.00 88.88 94 ASN A O 1
ATOM 781 N N . VAL A 1 95 ? -5.599 -5.092 10.242 1.00 88.00 95 VAL A N 1
ATOM 782 C CA . VAL A 1 95 ? -5.159 -3.730 9.926 1.00 88.00 95 VAL A CA 1
ATOM 783 C C . VAL A 1 95 ? -3.650 -3.580 10.093 1.00 88.00 95 VAL A C 1
ATOM 785 O O . VAL A 1 95 ? -3.006 -2.982 9.236 1.00 88.00 95 VAL A O 1
ATOM 788 N N . ILE A 1 96 ? -3.079 -4.198 11.129 1.00 86.38 96 ILE A N 1
ATOM 789 C CA . ILE A 1 96 ? -1.641 -4.173 11.417 1.00 86.38 96 ILE A CA 1
ATOM 790 C C . ILE A 1 96 ? -0.860 -4.918 10.332 1.00 86.38 96 ILE A C 1
ATOM 792 O O . ILE A 1 96 ? 0.133 -4.406 9.818 1.00 86.38 96 ILE A O 1
ATOM 796 N N . GLU A 1 97 ? -1.331 -6.095 9.919 1.00 88.00 97 GLU A N 1
ATOM 797 C CA . GLU A 1 97 ? -0.683 -6.871 8.860 1.00 88.00 97 GLU A CA 1
ATOM 798 C C . GLU A 1 97 ? -0.682 -6.106 7.526 1.00 88.00 97 GLU A C 1
ATOM 800 O O . GLU A 1 97 ? 0.346 -6.015 6.852 1.00 88.00 97 GLU A O 1
ATOM 805 N N . LEU A 1 98 ? -1.807 -5.478 7.167 1.00 89.19 98 LEU A N 1
ATOM 806 C CA . LEU A 1 98 ? -1.919 -4.635 5.972 1.00 89.19 98 LEU A CA 1
ATOM 807 C C . LEU A 1 98 ? -0.981 -3.422 6.038 1.00 89.19 98 LEU A C 1
ATOM 809 O O . LEU A 1 98 ? -0.354 -3.058 5.037 1.00 89.19 98 LEU A O 1
ATOM 813 N N . ALA A 1 99 ? -0.861 -2.819 7.218 1.00 86.31 99 ALA A N 1
ATOM 814 C CA . ALA A 1 99 ? 0.028 -1.702 7.493 1.00 86.31 99 ALA A CA 1
ATOM 815 C C . ALA A 1 99 ? 1.503 -2.084 7.289 1.00 86.31 99 ALA A C 1
ATOM 817 O O . ALA A 1 99 ? 2.254 -1.374 6.616 1.00 86.31 99 ALA A O 1
ATOM 818 N N . GLU A 1 100 ? 1.906 -3.243 7.809 1.00 85.56 100 GLU A N 1
ATOM 819 C CA . GLU A 1 100 ? 3.257 -3.783 7.669 1.00 85.56 100 GLU A CA 1
ATOM 820 C C . GLU A 1 100 ? 3.564 -4.218 6.231 1.00 85.56 100 GLU A C 1
ATOM 822 O O . GLU A 1 100 ? 4.658 -3.959 5.724 1.00 85.56 100 GLU A O 1
ATOM 827 N N . LEU A 1 101 ? 2.600 -4.807 5.516 1.00 87.19 101 LEU A N 1
ATOM 828 C CA . LEU A 1 101 ? 2.736 -5.106 4.086 1.00 87.19 101 LEU A CA 1
ATOM 829 C C . LEU A 1 101 ? 2.993 -3.835 3.270 1.00 87.19 101 LEU A C 1
ATOM 831 O O . LEU A 1 101 ? 3.878 -3.810 2.406 1.00 87.19 101 LEU A O 1
ATOM 835 N N . TYR A 1 102 ? 2.262 -2.760 3.567 1.00 84.88 102 TYR A N 1
ATOM 836 C CA . TYR A 1 102 ? 2.496 -1.460 2.948 1.00 84.88 102 TYR A CA 1
ATOM 837 C C . TYR A 1 102 ? 3.880 -0.896 3.306 1.00 84.88 102 TYR A C 1
ATOM 839 O O . TYR A 1 102 ? 4.616 -0.462 2.416 1.00 84.88 102 TYR A O 1
ATOM 847 N N . ARG A 1 103 ? 4.282 -0.953 4.581 1.00 81.38 103 ARG A N 1
ATOM 848 C CA . ARG A 1 103 ? 5.595 -0.479 5.048 1.00 81.38 103 ARG A CA 1
ATOM 849 C C . ARG A 1 103 ? 6.749 -1.227 4.379 1.00 81.38 103 ARG A C 1
ATOM 851 O O . ARG A 1 103 ? 7.688 -0.590 3.905 1.00 81.38 103 ARG A O 1
ATOM 858 N N . LYS A 1 104 ? 6.668 -2.556 4.262 1.00 82.06 104 LYS A N 1
ATOM 859 C CA . LYS A 1 104 ? 7.665 -3.375 3.546 1.00 82.06 104 LYS A CA 1
ATOM 860 C C . LYS A 1 104 ? 7.819 -2.929 2.093 1.00 82.06 104 LYS A C 1
ATOM 862 O O . LYS A 1 104 ? 8.939 -2.798 1.607 1.00 82.06 104 LYS A O 1
ATOM 867 N N . ARG A 1 105 ? 6.709 -2.631 1.410 1.00 81.31 105 ARG A N 1
ATOM 868 C CA . ARG A 1 105 ? 6.726 -2.095 0.041 1.00 81.31 105 ARG A CA 1
ATOM 869 C C . ARG A 1 105 ? 7.393 -0.719 -0.025 1.00 81.31 105 ARG A C 1
ATOM 871 O O . ARG A 1 105 ? 8.208 -0.498 -0.916 1.00 81.31 105 ARG A O 1
ATOM 878 N N . TRP A 1 106 ? 7.081 0.177 0.910 1.00 70.81 106 TRP A N 1
ATOM 879 C CA . TRP A 1 106 ? 7.729 1.489 0.995 1.00 70.81 106 TRP A CA 1
ATOM 880 C C . TRP A 1 106 ? 9.249 1.362 1.178 1.00 70.81 106 TRP A C 1
ATOM 882 O O . TRP A 1 106 ? 10.017 2.068 0.530 1.00 70.81 106 TRP A O 1
ATOM 892 N N . GLY A 1 107 ? 9.695 0.400 1.991 1.00 65.44 107 GLY A N 1
ATOM 893 C CA . GLY A 1 107 ? 11.116 0.089 2.166 1.00 65.44 107 GLY A CA 1
ATOM 894 C C . GLY A 1 107 ? 11.811 -0.359 0.876 1.00 65.44 107 GLY A C 1
ATOM 895 O O . GLY A 1 107 ? 12.966 -0.007 0.648 1.00 65.44 107 GLY A O 1
ATOM 896 N N . ILE A 1 108 ? 11.112 -1.078 -0.008 1.00 64.56 108 ILE A N 1
ATOM 897 C CA . ILE A 1 108 ? 11.643 -1.441 -1.330 1.00 64.56 108 ILE A CA 1
ATOM 898 C C . ILE A 1 108 ? 11.840 -0.183 -2.182 1.00 64.56 108 ILE A C 1
ATOM 900 O O . ILE A 1 108 ? 12.899 -0.013 -2.777 1.00 64.56 108 ILE A O 1
ATOM 904 N N . GLU A 1 109 ? 10.847 0.702 -2.228 1.00 60.28 109 GLU A N 1
ATOM 905 C CA . GLU A 1 109 ? 10.871 1.918 -3.047 1.00 60.28 109 GLU A CA 1
ATOM 906 C C . GLU A 1 109 ? 11.959 2.904 -2.600 1.00 60.28 109 GLU A C 1
ATOM 908 O O . GLU A 1 109 ? 12.774 3.323 -3.426 1.00 60.28 109 GLU A O 1
ATOM 913 N N . ASN A 1 110 ? 12.055 3.173 -1.295 1.00 59.69 110 ASN A N 1
ATOM 914 C CA . ASN A 1 110 ? 13.141 3.966 -0.715 1.00 59.69 110 ASN A CA 1
ATOM 915 C C . ASN A 1 110 ? 14.506 3.301 -0.930 1.00 59.69 110 ASN A C 1
ATOM 917 O O . ASN A 1 110 ? 15.444 3.952 -1.380 1.00 59.69 110 ASN A O 1
ATOM 921 N N . GLY A 1 111 ? 14.604 1.986 -0.711 1.00 54.47 111 GLY A N 1
ATOM 922 C CA . GLY A 1 111 ? 15.845 1.248 -0.936 1.00 54.47 111 GLY A CA 1
ATOM 923 C C . GLY A 1 111 ? 16.286 1.258 -2.402 1.00 54.47 111 GLY A C 1
ATOM 924 O O . GLY A 1 111 ? 17.481 1.258 -2.686 1.00 54.47 111 GLY A O 1
ATOM 925 N N . TYR A 1 112 ? 15.353 1.289 -3.358 1.00 54.16 112 TYR A N 1
ATOM 926 C CA . TYR A 1 112 ? 15.685 1.516 -4.762 1.00 54.16 112 TYR A CA 1
ATOM 927 C C . TYR A 1 112 ? 16.091 2.962 -5.029 1.00 54.16 112 TYR A C 1
ATOM 929 O O . TYR A 1 112 ? 16.993 3.146 -5.831 1.00 54.16 112 TYR A O 1
ATOM 937 N N . GLN A 1 113 ? 15.480 3.976 -4.411 1.00 53.75 113 GLN A N 1
ATOM 938 C CA . GLN A 1 113 ? 15.888 5.373 -4.604 1.00 53.75 113 GLN A CA 1
ATOM 939 C C . GLN A 1 113 ? 17.297 5.647 -4.071 1.00 53.75 113 GLN A C 1
ATOM 941 O O . GLN A 1 113 ? 18.103 6.207 -4.808 1.00 53.75 113 GLN A O 1
ATOM 946 N N . GLU A 1 114 ? 17.620 5.179 -2.866 1.00 51.62 114 GLU A N 1
ATOM 947 C CA . GLU A 1 114 ? 18.956 5.303 -2.267 1.00 51.62 114 GLU A CA 1
ATOM 948 C C . GLU A 1 114 ? 20.009 4.594 -3.131 1.00 51.62 114 GLU A C 1
ATOM 950 O O . GLU A 1 114 ? 20.972 5.215 -3.576 1.00 51.62 114 GLU A O 1
ATOM 955 N N . ARG A 1 115 ? 19.759 3.333 -3.521 1.00 50.25 115 ARG A N 1
ATOM 956 C CA . ARG A 1 115 ? 20.658 2.598 -4.430 1.00 50.25 115 ARG A CA 1
ATOM 957 C C . ARG A 1 115 ? 20.736 3.215 -5.824 1.00 50.25 115 ARG A C 1
ATOM 959 O O . ARG A 1 115 ? 21.760 3.114 -6.488 1.00 50.25 115 ARG A O 1
ATOM 966 N N . LYS A 1 116 ? 19.655 3.822 -6.317 1.00 48.28 116 LYS A N 1
ATOM 967 C CA . LYS A 1 116 ? 19.629 4.456 -7.638 1.00 48.28 116 LYS A CA 1
ATOM 968 C C . LYS A 1 116 ? 20.376 5.781 -7.620 1.00 48.28 116 LYS A C 1
ATOM 970 O O . LYS A 1 116 ? 20.904 6.119 -8.662 1.00 48.28 116 LYS A O 1
ATOM 975 N N . ILE A 1 117 ? 20.454 6.508 -6.508 1.00 51.47 117 ILE A N 1
ATOM 976 C CA . ILE A 1 117 ? 21.313 7.698 -6.407 1.00 51.47 117 ILE A CA 1
ATOM 977 C C . ILE A 1 117 ? 22.785 7.269 -6.489 1.00 51.47 117 ILE A C 1
ATOM 979 O O . ILE A 1 117 ? 23.492 7.759 -7.365 1.00 51.47 117 ILE A O 1
ATOM 983 N N . ASP A 1 118 ? 23.189 6.241 -5.739 1.00 51.50 118 ASP A N 1
ATOM 984 C CA . ASP A 1 118 ? 24.575 5.746 -5.767 1.00 51.50 118 ASP A CA 1
ATOM 985 C C . ASP A 1 118 ? 24.977 5.076 -7.097 1.00 51.50 118 ASP A C 1
ATOM 987 O O . ASP A 1 118 ? 26.124 5.183 -7.523 1.00 51.50 118 ASP A O 1
ATOM 991 N N . ILE A 1 119 ? 24.052 4.399 -7.794 1.00 49.81 119 ILE A N 1
ATOM 992 C CA . ILE A 1 119 ? 24.341 3.724 -9.079 1.00 49.81 119 ILE A CA 1
ATOM 993 C C . ILE A 1 119 ? 24.165 4.668 -10.284 1.00 49.81 119 ILE A C 1
ATOM 995 O O . ILE A 1 119 ? 24.799 4.478 -11.325 1.00 49.81 119 ILE A O 1
ATOM 999 N N . ARG A 1 120 ? 23.281 5.675 -10.197 1.00 47.84 120 ARG A N 1
ATOM 1000 C CA . ARG A 1 120 ? 23.003 6.608 -11.310 1.00 47.84 120 ARG A CA 1
ATOM 1001 C C . ARG A 1 120 ? 24.033 7.727 -11.401 1.00 47.84 120 ARG A C 1
ATOM 1003 O O . ARG A 1 120 ? 24.085 8.400 -12.432 1.00 47.84 120 ARG A O 1
ATOM 1010 N N . GLU A 1 121 ? 24.873 7.909 -10.390 1.00 49.03 121 GLU A N 1
ATOM 1011 C CA . GLU A 1 121 ? 26.027 8.784 -10.509 1.00 49.03 121 GLU A CA 1
ATOM 1012 C C . GLU A 1 121 ? 27.168 8.091 -11.276 1.00 49.03 121 GLU A C 1
ATOM 1014 O O . GLU A 1 121 ? 27.797 7.150 -10.803 1.00 49.03 121 GLU A O 1
ATOM 1019 N N . LYS A 1 122 ? 27.461 8.658 -12.460 1.00 49.28 122 LYS A N 1
ATOM 1020 C CA . LYS A 1 122 ? 28.714 8.561 -13.246 1.00 49.28 122 LYS A CA 1
ATOM 1021 C C . LYS A 1 122 ? 28.794 7.568 -14.410 1.00 49.28 122 LYS A C 1
ATOM 1023 O O . LYS A 1 122 ? 29.884 7.132 -14.765 1.00 49.28 122 LYS A O 1
ATOM 1028 N N . THR A 1 123 ? 27.710 7.314 -15.142 1.00 54.97 123 THR A N 1
ATOM 1029 C CA . THR A 1 123 ? 27.860 6.923 -16.563 1.00 54.97 123 THR A CA 1
ATOM 1030 C C . THR A 1 123 ? 27.666 8.137 -17.470 1.00 54.97 123 THR A C 1
ATOM 1032 O O . THR A 1 123 ? 26.581 8.388 -17.982 1.00 54.97 123 THR A O 1
ATOM 1035 N N . HIS A 1 124 ? 28.747 8.892 -17.699 1.00 55.38 124 HIS A N 1
ATOM 1036 C CA . HIS A 1 124 ? 28.822 10.007 -18.662 1.00 55.38 124 HIS A CA 1
ATOM 1037 C C . HIS A 1 124 ? 28.866 9.541 -20.136 1.00 55.38 124 HIS A C 1
ATOM 1039 O O . HIS A 1 124 ? 29.400 10.233 -20.998 1.00 55.38 124 HIS A O 1
ATOM 1045 N N . SER A 1 125 ? 28.347 8.350 -20.452 1.00 61.09 125 SER A N 1
ATOM 1046 C CA . SER A 1 125 ? 28.332 7.864 -21.834 1.00 61.09 125 SER A CA 1
ATOM 1047 C C . SER A 1 125 ? 27.272 8.619 -22.640 1.00 61.09 125 SER A C 1
ATOM 1049 O O . SER A 1 125 ? 26.115 8.700 -22.222 1.00 61.09 125 SER A O 1
ATOM 1051 N N . SER A 1 126 ? 27.655 9.158 -23.800 1.00 66.12 126 SER A N 1
ATOM 1052 C CA . SER A 1 126 ? 26.759 9.877 -24.720 1.00 66.12 126 SER A CA 1
ATOM 1053 C C . SER A 1 126 ? 25.697 8.967 -25.352 1.00 66.12 126 SER A C 1
ATOM 1055 O O . SER A 1 126 ? 24.642 9.441 -25.772 1.00 66.12 126 SER A O 1
ATOM 1057 N N . HIS A 1 127 ? 25.941 7.653 -25.397 1.00 77.44 127 HIS A N 1
ATOM 1058 C CA . HIS A 1 127 ? 25.062 6.691 -26.052 1.00 77.44 127 HIS A CA 1
ATOM 1059 C C . HIS A 1 127 ? 24.066 6.055 -25.080 1.00 77.44 127 HIS A C 1
ATOM 1061 O O . HIS A 1 127 ? 24.418 5.302 -24.167 1.00 77.44 127 HIS A O 1
ATOM 1067 N N . MET A 1 128 ? 22.779 6.290 -25.343 1.00 78.94 128 MET A N 1
ATOM 1068 C CA . MET A 1 128 ? 21.668 5.767 -24.544 1.00 78.94 128 MET A CA 1
ATOM 1069 C C . MET A 1 128 ? 21.650 4.231 -24.459 1.00 78.94 128 MET A C 1
ATOM 1071 O O . MET A 1 128 ? 21.331 3.696 -23.397 1.00 78.94 128 MET A O 1
ATOM 1075 N N . ALA A 1 129 ? 22.064 3.532 -25.522 1.00 82.44 129 ALA A N 1
ATOM 1076 C CA . ALA A 1 129 ? 22.141 2.070 -25.556 1.00 82.44 129 ALA A CA 1
ATOM 1077 C C . ALA A 1 129 ? 23.117 1.502 -24.510 1.00 82.44 129 ALA A C 1
ATOM 1079 O O . ALA A 1 129 ? 22.780 0.555 -23.803 1.00 82.44 129 ALA A O 1
ATOM 1080 N N . ILE A 1 130 ? 24.292 2.121 -24.348 1.00 78.81 130 ILE A N 1
ATOM 1081 C CA . ILE A 1 130 ? 25.313 1.686 -23.382 1.00 78.81 130 ILE A CA 1
ATOM 1082 C C . ILE A 1 130 ? 24.809 1.895 -21.953 1.00 78.81 130 ILE A C 1
ATOM 1084 O O . ILE A 1 130 ? 24.923 1.006 -21.111 1.00 78.81 130 ILE A O 1
ATOM 1088 N N . ARG A 1 131 ? 24.178 3.044 -21.684 1.00 79.38 131 ARG A N 1
ATOM 1089 C CA . ARG A 1 131 ? 23.579 3.334 -20.375 1.00 79.38 131 ARG A CA 1
ATOM 1090 C C . ARG A 1 131 ? 22.482 2.329 -20.014 1.00 79.38 131 ARG A C 1
ATOM 1092 O O . ARG A 1 131 ? 22.409 1.887 -18.872 1.00 79.38 131 ARG A O 1
ATOM 1099 N N . GLN A 1 132 ? 21.643 1.957 -20.977 1.00 79.38 132 GLN A N 1
ATOM 1100 C CA . GLN A 1 132 ? 20.563 0.996 -20.764 1.00 79.38 132 GLN A CA 1
ATOM 1101 C C . GLN A 1 132 ? 21.084 -0.438 -20.599 1.00 79.38 132 GLN A C 1
ATOM 1103 O O . GLN A 1 132 ? 20.615 -1.151 -19.714 1.00 79.38 132 GLN A O 1
ATOM 1108 N N . PHE A 1 133 ? 22.098 -0.832 -21.374 1.00 84.06 133 PHE A N 1
ATOM 1109 C CA . PHE A 1 133 ? 22.790 -2.107 -21.198 1.00 84.06 133 PHE A CA 1
ATOM 1110 C C . PHE A 1 133 ? 23.400 -2.223 -19.798 1.00 84.06 133 PHE A C 1
ATOM 1112 O O . PHE A 1 133 ? 23.102 -3.179 -19.089 1.00 84.06 133 PHE A O 1
ATOM 1119 N N . LEU A 1 134 ? 24.178 -1.228 -19.359 1.00 79.38 134 LEU A N 1
ATOM 1120 C CA . LEU A 1 134 ? 24.795 -1.221 -18.027 1.00 79.38 134 LEU A CA 1
ATOM 1121 C C . LEU A 1 134 ? 23.749 -1.242 -16.909 1.00 79.38 134 LEU A C 1
ATOM 1123 O O . LEU A 1 134 ? 23.933 -1.924 -15.902 1.00 79.38 134 LEU A O 1
ATOM 1127 N N . TYR A 1 135 ? 22.622 -0.555 -17.102 1.00 76.38 135 TYR A N 1
ATOM 1128 C CA . TYR A 1 135 ? 21.510 -0.595 -16.160 1.00 76.38 135 TYR A CA 1
ATOM 1129 C C . TYR A 1 135 ? 20.923 -2.007 -16.031 1.00 76.38 135 TYR A C 1
ATOM 1131 O O . TYR A 1 135 ? 20.860 -2.541 -14.923 1.00 76.38 135 TYR A O 1
ATOM 1139 N N . PHE A 1 136 ? 20.551 -2.655 -17.137 1.00 81.94 136 PHE A N 1
ATOM 1140 C CA . PHE A 1 136 ? 20.016 -4.020 -17.091 1.00 81.94 136 PHE A CA 1
ATOM 1141 C C . PHE A 1 136 ? 21.045 -5.040 -16.603 1.00 81.94 136 PHE A C 1
ATOM 1143 O O . PHE A 1 136 ? 20.704 -5.927 -15.823 1.00 81.94 136 PHE A O 1
ATOM 1150 N N . PHE A 1 137 ? 22.307 -4.876 -16.995 1.00 81.88 137 PHE A N 1
ATOM 1151 C CA . PHE A 1 137 ? 23.409 -5.698 -16.516 1.00 81.88 137 PHE A CA 1
ATOM 1152 C C . PHE A 1 137 ? 23.569 -5.588 -14.994 1.00 81.88 137 PHE A C 1
ATOM 1154 O O . PHE A 1 137 ? 23.704 -6.606 -14.320 1.00 81.88 137 PHE A O 1
ATOM 1161 N N . SER A 1 138 ? 23.448 -4.384 -14.424 1.00 76.31 138 SER A N 1
ATOM 1162 C CA . SER A 1 138 ? 23.514 -4.180 -12.969 1.00 76.31 138 SER A CA 1
ATOM 1163 C C . SER A 1 138 ? 22.384 -4.901 -12.217 1.00 76.31 138 SER A C 1
ATOM 1165 O O . SER A 1 138 ? 22.628 -5.535 -11.190 1.00 76.31 138 SER A O 1
ATOM 1167 N N . ILE A 1 139 ? 21.161 -4.879 -12.764 1.00 80.88 139 ILE A N 1
ATOM 1168 C CA . ILE A 1 139 ? 20.002 -5.603 -12.218 1.00 80.88 139 ILE A CA 1
ATOM 1169 C C . ILE A 1 139 ? 20.246 -7.112 -12.290 1.00 80.88 139 ILE A C 1
ATOM 1171 O O . ILE A 1 139 ? 19.975 -7.824 -11.326 1.00 80.88 139 ILE A O 1
ATOM 1175 N N . LEU A 1 140 ? 20.775 -7.604 -13.411 1.00 85.75 140 LEU A N 1
ATOM 1176 C CA . LEU A 1 140 ? 21.061 -9.022 -13.609 1.00 85.75 140 LEU A CA 1
ATOM 1177 C C . LEU A 1 140 ? 22.104 -9.524 -12.603 1.00 85.75 140 LEU A C 1
ATOM 1179 O O . LEU A 1 140 ? 21.864 -10.532 -11.942 1.00 85.75 140 LEU A O 1
ATOM 1183 N N . VAL A 1 141 ? 23.211 -8.798 -12.421 1.00 81.75 141 VAL A N 1
ATOM 1184 C CA . VAL A 1 141 ? 24.247 -9.139 -11.429 1.00 81.75 141 VAL A CA 1
ATOM 1185 C C . VAL A 1 141 ? 23.672 -9.140 -10.009 1.00 81.75 141 VAL A C 1
ATOM 1187 O O . VAL A 1 141 ? 23.931 -10.070 -9.244 1.00 81.75 141 VAL A O 1
ATOM 1190 N N . TYR A 1 142 ? 22.838 -8.154 -9.662 1.00 78.81 142 TYR A N 1
ATOM 1191 C CA . TYR A 1 142 ? 22.160 -8.120 -8.364 1.00 78.81 142 TYR A CA 1
ATOM 1192 C C . TYR A 1 142 ? 21.219 -9.318 -8.167 1.00 78.81 142 TYR A C 1
ATOM 1194 O O . TYR A 1 142 ? 21.244 -9.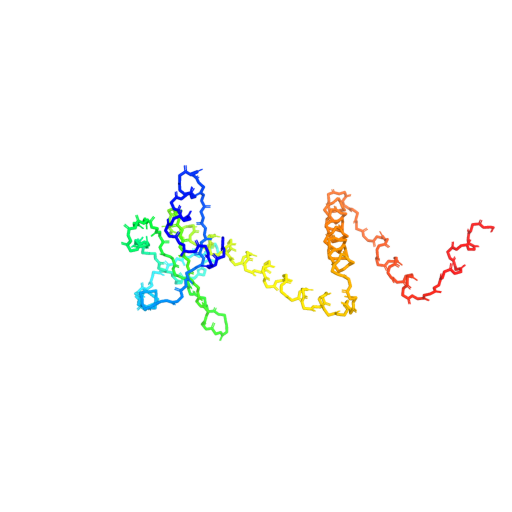960 -7.117 1.00 78.81 142 TYR A O 1
ATOM 1202 N N . ASN A 1 143 ? 20.427 -9.668 -9.181 1.00 84.69 143 ASN A N 1
ATOM 1203 C CA . ASN A 1 143 ? 19.515 -10.809 -9.120 1.00 84.69 143 ASN A CA 1
ATOM 1204 C C . ASN A 1 143 ? 20.271 -12.138 -8.980 1.00 84.69 143 ASN A C 1
ATOM 1206 O O . ASN A 1 143 ? 19.863 -12.983 -8.183 1.00 84.69 143 ASN A O 1
ATOM 1210 N N . ILE A 1 144 ? 21.394 -12.310 -9.690 1.00 85.00 144 ILE A N 1
ATOM 1211 C CA . ILE A 1 144 ? 22.281 -13.471 -9.522 1.00 85.00 144 ILE A CA 1
ATOM 1212 C C . ILE A 1 144 ? 22.818 -13.526 -8.091 1.00 85.00 144 ILE A C 1
ATOM 1214 O O . ILE A 1 144 ? 22.805 -14.587 -7.474 1.00 85.00 144 ILE A O 1
ATOM 1218 N N . TRP A 1 145 ? 23.238 -12.397 -7.522 1.00 80.31 145 TRP A N 1
ATOM 1219 C CA . TRP A 1 145 ? 23.717 -12.345 -6.142 1.00 80.31 145 TRP A CA 1
ATOM 1220 C C . TRP A 1 145 ? 22.631 -12.729 -5.123 1.00 80.31 145 TRP A C 1
ATOM 1222 O O . TRP A 1 145 ? 22.897 -13.497 -4.195 1.00 80.31 145 TRP A O 1
ATOM 1232 N N . VAL A 1 146 ? 21.390 -12.261 -5.306 1.00 80.31 146 VAL A N 1
ATOM 1233 C CA . VAL A 1 146 ? 20.244 -12.680 -4.477 1.00 80.31 146 VAL A CA 1
ATOM 1234 C C . VAL A 1 146 ? 19.992 -14.182 -4.618 1.00 80.31 146 VAL A C 1
ATOM 1236 O O . VAL A 1 146 ? 19.801 -14.859 -3.608 1.00 80.31 146 VAL A O 1
ATOM 1239 N N . LEU A 1 147 ? 20.041 -14.717 -5.841 1.00 82.38 147 LEU A N 1
ATOM 1240 C CA . LEU A 1 147 ? 19.862 -16.144 -6.106 1.00 82.38 147 LEU A CA 1
ATOM 1241 C C . LEU A 1 147 ? 20.954 -16.986 -5.433 1.00 82.38 147 LEU A C 1
ATOM 1243 O O . LEU A 1 147 ? 20.636 -17.949 -4.741 1.00 82.38 147 LEU A O 1
ATOM 1247 N N . ILE A 1 148 ? 22.223 -16.590 -5.558 1.00 82.81 148 ILE A N 1
ATOM 1248 C CA . ILE A 1 148 ? 23.356 -17.248 -4.891 1.00 82.81 148 ILE A CA 1
ATOM 1249 C C . ILE A 1 148 ? 23.173 -17.212 -3.373 1.00 82.81 148 ILE A C 1
ATOM 1251 O O . ILE A 1 148 ? 23.386 -18.221 -2.709 1.00 82.81 148 ILE A O 1
ATOM 1255 N N . ASN A 1 149 ? 22.734 -16.087 -2.804 1.00 78.69 149 ASN A N 1
ATOM 1256 C CA . ASN A 1 149 ? 22.463 -15.990 -1.370 1.00 78.69 149 ASN A CA 1
ATOM 1257 C C . ASN A 1 149 ? 21.299 -16.871 -0.912 1.00 78.69 149 ASN A C 1
ATOM 1259 O O . ASN A 1 149 ? 21.354 -17.427 0.185 1.00 78.69 149 ASN A O 1
ATOM 1263 N N . LEU A 1 150 ? 20.256 -16.998 -1.730 1.00 81.75 150 LEU A N 1
ATOM 1264 C CA . LEU A 1 150 ? 19.115 -17.860 -1.448 1.00 81.75 150 LEU A CA 1
ATOM 1265 C C . LEU A 1 150 ? 19.524 -19.335 -1.485 1.00 81.75 150 LEU A C 1
ATOM 1267 O O . LEU A 1 150 ? 19.260 -20.056 -0.527 1.00 81.75 150 LEU A O 1
ATOM 1271 N N . ILE A 1 151 ? 20.248 -19.742 -2.529 1.00 81.69 151 ILE A N 1
ATOM 1272 C CA . ILE A 1 151 ? 20.874 -21.064 -2.657 1.00 81.69 151 ILE A CA 1
ATOM 1273 C C . ILE A 1 151 ? 21.766 -21.325 -1.437 1.00 81.69 151 ILE A C 1
ATOM 1275 O O . ILE A 1 151 ? 21.554 -22.293 -0.715 1.00 81.69 151 ILE A O 1
ATOM 1279 N N . ARG A 1 152 ? 22.686 -20.412 -1.111 1.00 74.69 152 ARG A N 1
ATOM 1280 C CA . ARG A 1 152 ? 23.574 -20.513 0.059 1.00 74.69 152 ARG A CA 1
ATOM 1281 C C . ARG A 1 152 ? 22.806 -20.732 1.361 1.00 74.69 152 ARG A C 1
ATOM 1283 O O . ARG A 1 152 ? 23.212 -21.560 2.172 1.00 74.69 152 ARG A O 1
ATOM 1290 N N . ARG A 1 153 ? 21.703 -20.004 1.566 1.00 76.75 153 ARG A N 1
ATOM 1291 C CA . ARG A 1 153 ? 20.862 -20.138 2.763 1.00 76.75 153 ARG A CA 1
ATOM 1292 C C . ARG A 1 153 ? 20.168 -21.498 2.828 1.00 76.75 153 ARG A C 1
ATOM 1294 O O . ARG A 1 153 ? 20.023 -22.029 3.920 1.00 76.75 153 ARG A O 1
ATOM 1301 N N . ILE A 1 154 ? 19.762 -22.049 1.685 1.00 79.81 154 ILE A N 1
ATOM 1302 C CA . ILE A 1 154 ? 19.142 -23.378 1.590 1.00 79.81 154 ILE A CA 1
ATOM 1303 C C . ILE A 1 154 ? 20.170 -24.485 1.863 1.00 79.81 154 ILE A C 1
ATOM 1305 O O . ILE A 1 154 ? 19.872 -25.412 2.607 1.00 79.81 154 ILE A O 1
ATOM 1309 N N . TYR A 1 155 ? 21.384 -24.376 1.316 1.00 78.38 155 TYR A N 1
ATOM 1310 C CA . TYR A 1 155 ? 22.439 -25.389 1.471 1.00 78.38 155 TYR A CA 1
ATOM 1311 C C . TYR A 1 155 ? 23.243 -25.274 2.780 1.00 78.38 155 TYR A C 1
ATOM 1313 O O . TYR A 1 155 ? 24.134 -26.083 3.017 1.00 78.38 155 TYR A O 1
ATOM 1321 N N . GLY A 1 156 ? 22.967 -24.279 3.631 1.00 66.62 156 GLY A N 1
ATOM 1322 C CA . GLY A 1 156 ? 23.640 -24.125 4.925 1.00 66.62 156 GLY A CA 1
ATOM 1323 C C . GLY A 1 156 ? 25.132 -23.770 4.844 1.00 66.62 156 GLY A C 1
ATOM 1324 O O . GLY A 1 156 ? 25.826 -23.864 5.853 1.00 66.62 156 GLY A O 1
ATOM 1325 N N . LEU A 1 157 ? 25.639 -23.340 3.679 1.00 61.56 157 LEU A N 1
ATOM 1326 C CA . LEU A 1 157 ? 27.032 -22.911 3.535 1.00 61.56 157 LEU A CA 1
ATOM 1327 C C . LEU A 1 157 ? 27.244 -21.575 4.262 1.00 61.56 157 LEU A C 1
ATOM 1329 O O . LEU A 1 157 ? 26.939 -20.492 3.744 1.00 61.56 157 LEU A O 1
ATOM 1333 N N . SER A 1 158 ? 27.774 -21.650 5.480 1.00 56.78 158 SER A N 1
ATOM 1334 C CA . SER A 1 158 ? 28.335 -20.506 6.184 1.00 56.78 158 SER A CA 1
ATOM 1335 C C . SER A 1 158 ? 29.839 -20.410 5.873 1.00 56.78 158 SER A C 1
ATOM 1337 O O . SER A 1 158 ? 30.572 -21.390 5.902 1.00 56.78 158 SER A O 1
ATOM 1339 N N . HIS A 1 159 ? 30.275 -19.195 5.547 1.00 55.25 159 HIS A N 1
ATOM 1340 C CA . HIS A 1 159 ? 31.634 -18.663 5.704 1.00 55.25 159 HIS A CA 1
ATOM 1341 C C . HIS A 1 159 ? 32.646 -18.488 4.568 1.00 55.25 159 HIS A C 1
ATOM 1343 O O . HIS A 1 159 ? 33.262 -17.428 4.594 1.00 55.25 159 HIS A O 1
ATOM 1349 N N . ILE A 1 160 ? 32.864 -19.357 3.586 1.00 55.81 160 ILE A N 1
ATOM 1350 C CA . ILE A 1 160 ? 34.052 -19.165 2.720 1.00 55.81 160 ILE A CA 1
ATOM 1351 C C . ILE A 1 160 ? 33.658 -18.809 1.287 1.00 55.81 160 ILE A C 1
ATOM 1353 O O . ILE A 1 160 ? 32.683 -19.339 0.764 1.00 55.81 160 ILE A O 1
ATOM 1357 N N . ILE A 1 161 ? 34.415 -17.890 0.677 1.00 57.41 161 ILE A N 1
ATOM 1358 C CA . ILE A 1 161 ? 34.527 -17.547 -0.755 1.00 57.41 161 ILE A CA 1
ATOM 1359 C C . ILE A 1 161 ? 34.296 -16.056 -1.056 1.00 57.41 161 ILE A C 1
ATOM 1361 O O . ILE A 1 161 ? 35.168 -15.472 -1.682 1.00 57.41 161 ILE A O 1
ATOM 1365 N N . LEU A 1 162 ? 33.212 -15.375 -0.644 1.00 52.03 162 LEU A N 1
ATOM 1366 C CA . LEU A 1 162 ? 32.969 -14.008 -1.174 1.00 52.03 162 LEU A CA 1
ATOM 1367 C C . LEU A 1 162 ? 33.711 -12.889 -0.423 1.00 52.03 162 LEU A C 1
ATOM 1369 O O . LEU A 1 162 ? 34.213 -11.967 -1.064 1.00 52.03 162 LEU A O 1
ATOM 1373 N N . MET A 1 163 ? 33.839 -12.987 0.906 1.00 53.62 163 MET A N 1
ATOM 1374 C CA . MET A 1 163 ? 34.738 -12.093 1.653 1.00 53.62 163 MET A CA 1
ATOM 1375 C C . MET A 1 163 ? 36.192 -12.342 1.251 1.00 53.62 163 MET A C 1
ATOM 1377 O O . MET A 1 163 ? 36.907 -11.384 0.984 1.00 53.62 163 MET A O 1
ATOM 1381 N N . ASP A 1 164 ? 36.596 -13.599 1.064 1.00 54.44 164 ASP A N 1
ATOM 1382 C CA . ASP A 1 164 ? 37.940 -13.940 0.584 1.00 54.44 164 ASP A CA 1
ATOM 1383 C C . ASP A 1 164 ? 38.191 -13.452 -0.848 1.00 54.44 164 ASP A C 1
ATOM 1385 O O . ASP A 1 164 ? 39.270 -12.952 -1.155 1.00 54.44 164 ASP A O 1
ATOM 1389 N N . PHE A 1 165 ? 37.184 -13.516 -1.723 1.00 57.00 165 PHE A N 1
ATOM 1390 C CA . PHE A 1 165 ? 37.266 -13.028 -3.098 1.00 57.00 165 PHE A CA 1
ATOM 1391 C C . PHE A 1 165 ? 37.358 -11.501 -3.167 1.00 57.00 165 PHE A C 1
ATOM 1393 O O . PHE A 1 165 ? 38.188 -10.976 -3.907 1.00 57.00 165 PHE A O 1
ATOM 1400 N N . LEU A 1 166 ? 36.566 -10.773 -2.371 1.00 54.81 166 LEU A N 1
ATOM 1401 C CA . LEU A 1 166 ? 36.625 -9.308 -2.310 1.00 54.81 166 LEU A CA 1
ATOM 1402 C C . LEU A 1 166 ? 37.903 -8.805 -1.622 1.00 54.81 166 LEU A C 1
ATOM 1404 O O . LEU A 1 166 ? 38.505 -7.844 -2.099 1.00 54.81 166 LEU A O 1
ATOM 1408 N N . ILE A 1 167 ? 38.367 -9.474 -0.561 1.00 58.91 167 ILE A N 1
ATOM 1409 C CA . ILE A 1 167 ? 39.658 -9.197 0.092 1.00 58.91 167 ILE A CA 1
ATOM 1410 C C . ILE A 1 167 ? 40.821 -9.491 -0.870 1.00 58.91 167 ILE A C 1
ATOM 1412 O O . ILE A 1 167 ? 41.778 -8.718 -0.941 1.00 58.91 167 ILE A O 1
ATOM 1416 N N . SER A 1 168 ? 40.734 -10.570 -1.652 1.00 53.78 168 SER A N 1
ATOM 1417 C CA . SER A 1 168 ? 41.715 -10.929 -2.684 1.00 53.78 168 SER A CA 1
ATOM 1418 C C . SER A 1 168 ? 41.743 -9.918 -3.840 1.00 53.78 168 SER A C 1
ATOM 1420 O O . SER A 1 168 ? 42.818 -9.447 -4.224 1.00 53.78 168 SER A O 1
ATOM 1422 N N . MET A 1 169 ? 40.573 -9.491 -4.333 1.00 53.72 169 MET A N 1
ATOM 1423 C CA . MET A 1 169 ? 40.455 -8.445 -5.358 1.00 53.72 169 MET A CA 1
ATOM 1424 C C . MET A 1 169 ? 40.964 -7.083 -4.873 1.00 53.72 169 MET A C 1
ATOM 1426 O O . MET A 1 169 ? 41.686 -6.409 -5.609 1.00 53.72 169 MET A O 1
ATOM 1430 N N . GLY A 1 170 ? 40.632 -6.683 -3.641 1.00 50.28 170 GLY A N 1
ATOM 1431 C CA . GLY A 1 170 ? 41.034 -5.397 -3.064 1.00 50.28 170 GLY A CA 1
ATOM 1432 C C . GLY A 1 170 ? 42.539 -5.278 -2.801 1.00 50.28 170 GLY A C 1
ATOM 1433 O O . GLY A 1 170 ? 43.101 -4.192 -2.932 1.00 50.28 170 GLY A O 1
ATOM 1434 N N . ASN A 1 171 ? 43.222 -6.390 -2.507 1.00 50.12 171 ASN A N 1
ATOM 1435 C CA . ASN A 1 171 ? 44.639 -6.393 -2.123 1.00 50.12 171 ASN A CA 1
ATOM 1436 C C . ASN A 1 171 ? 45.642 -6.553 -3.284 1.00 50.12 171 ASN A C 1
ATOM 1438 O O . ASN A 1 171 ? 46.841 -6.646 -3.026 1.00 50.12 171 ASN A O 1
ATOM 1442 N N . ARG A 1 172 ? 45.207 -6.608 -4.556 1.00 50.75 172 ARG A N 1
ATOM 1443 C CA . ARG A 1 172 ? 46.071 -6.849 -5.742 1.00 50.75 172 ARG A CA 1
ATOM 1444 C C . ARG A 1 172 ? 47.064 -8.024 -5.581 1.00 50.75 172 ARG A C 1
ATOM 1446 O O . ARG A 1 172 ? 48.111 -8.040 -6.227 1.00 50.75 172 ARG A O 1
ATOM 1453 N N . LYS A 1 173 ? 46.763 -9.038 -4.762 1.00 47.38 173 LYS A N 1
ATOM 1454 C CA . LYS A 1 173 ? 47.646 -10.200 -4.521 1.00 47.38 173 LYS A CA 1
ATOM 1455 C C . LYS A 1 173 ? 47.387 -11.343 -5.513 1.00 47.38 173 LYS A C 1
ATOM 1457 O O . LYS A 1 173 ? 47.211 -12.493 -5.131 1.00 47.38 173 LYS A O 1
ATOM 1462 N N . TRP A 1 174 ? 47.402 -11.039 -6.810 1.00 49.84 174 TRP A N 1
ATOM 1463 C CA . TRP A 1 174 ? 47.147 -12.026 -7.873 1.00 49.84 174 TRP A CA 1
ATOM 1464 C C . TRP A 1 174 ? 48.262 -13.077 -8.006 1.00 49.84 174 TRP A C 1
ATOM 1466 O O . TRP A 1 174 ? 48.002 -14.217 -8.378 1.00 49.84 174 TRP A O 1
ATOM 1476 N N . LYS A 1 175 ? 49.506 -12.726 -7.646 1.00 49.56 175 LYS A N 1
ATOM 1477 C CA . LYS A 1 175 ? 50.660 -13.635 -7.762 1.00 49.56 175 LYS A CA 1
ATOM 1478 C C . LYS A 1 175 ? 50.626 -14.815 -6.786 1.00 49.56 175 LYS A C 1
ATOM 1480 O O . LYS A 1 175 ? 51.225 -15.837 -7.078 1.00 49.56 175 LYS A O 1
ATOM 1485 N N . THR A 1 176 ? 49.940 -14.704 -5.651 1.00 52.62 176 THR A N 1
ATOM 1486 C CA . THR A 1 176 ? 50.000 -15.726 -4.588 1.00 52.62 176 THR A CA 1
ATOM 1487 C C . THR A 1 176 ? 49.059 -16.907 -4.840 1.00 52.62 176 THR A C 1
ATOM 1489 O O . THR A 1 176 ? 49.309 -17.997 -4.346 1.00 52.62 176 THR A O 1
ATOM 1492 N N . ILE A 1 177 ? 48.003 -16.708 -5.634 1.00 51.69 177 ILE A N 1
ATOM 1493 C CA . ILE A 1 177 ? 47.015 -17.753 -5.953 1.00 51.69 177 ILE A CA 1
ATOM 1494 C C . ILE A 1 177 ? 47.472 -1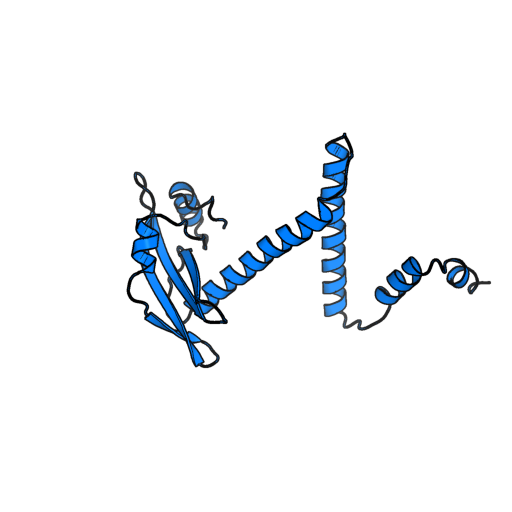8.602 -7.148 1.00 51.69 177 ILE A C 1
ATOM 1496 O O . ILE A 1 177 ? 47.187 -19.792 -7.203 1.00 51.69 177 ILE A O 1
ATOM 1500 N N . ILE A 1 178 ? 48.221 -18.013 -8.085 1.00 49.75 178 ILE A N 1
ATOM 1501 C CA . ILE A 1 178 ? 48.684 -18.708 -9.298 1.00 49.75 178 ILE A CA 1
ATOM 1502 C C . ILE A 1 178 ? 49.924 -19.578 -9.019 1.00 49.75 178 ILE A C 1
ATOM 1504 O O . ILE A 1 178 ? 50.099 -20.607 -9.661 1.00 49.75 178 ILE A O 1
ATOM 1508 N N . ASN A 1 179 ? 50.754 -19.220 -8.032 1.00 48.22 179 ASN A N 1
ATOM 1509 C CA . ASN A 1 179 ? 52.041 -19.887 -7.780 1.00 48.22 179 ASN A CA 1
ATOM 1510 C C . ASN A 1 179 ? 51.997 -21.092 -6.821 1.00 48.22 179 ASN A C 1
ATOM 1512 O O . ASN A 1 179 ? 53.049 -21.653 -6.547 1.00 48.22 179 ASN A O 1
ATOM 1516 N N . ASN A 1 180 ? 50.828 -21.481 -6.301 1.00 47.91 180 ASN A N 1
ATOM 1517 C CA . ASN A 1 180 ? 50.692 -22.653 -5.416 1.00 47.91 180 ASN A CA 1
ATOM 1518 C C . ASN A 1 180 ? 50.244 -23.934 -6.148 1.00 47.91 180 ASN A C 1
ATOM 1520 O O . ASN A 1 180 ? 49.960 -24.933 -5.496 1.00 47.91 180 ASN A O 1
ATOM 1524 N N . ASN A 1 181 ? 50.202 -23.910 -7.485 1.00 44.91 181 ASN A N 1
ATOM 1525 C CA . ASN A 1 181 ? 49.950 -25.079 -8.335 1.00 44.91 181 ASN A CA 1
ATOM 1526 C C . ASN A 1 181 ? 51.147 -25.371 -9.266 1.00 44.91 181 ASN A C 1
ATOM 1528 O O . ASN A 1 181 ? 50.953 -25.699 -10.437 1.00 44.91 181 ASN A O 1
ATOM 1532 N N . GLY A 1 182 ? 52.372 -25.211 -8.758 1.00 35.94 182 GLY A N 1
ATOM 1533 C CA . GLY A 1 182 ? 53.622 -25.594 -9.420 1.00 35.94 182 GLY A CA 1
ATOM 1534 C C . GLY A 1 182 ? 54.538 -26.312 -8.448 1.00 35.94 182 GLY A C 1
ATOM 1535 O O . GLY A 1 182 ? 54.687 -25.785 -7.323 1.00 35.94 182 GLY A O 1
#

Organism: NCBI:txid333146

Radius of gyration: 23.98 Å; chains: 1; bounding box: 72×44×49 Å

InterPro domains:
  IPR002559 Transposase IS4-like domain [PF01609] (1-143)
  IPR012337 Ribonuclease H-like superfamily [SSF53098] (1-116)